Protein AF-A0A9W6YJ85-F1 (afdb_monomer)

Foldseek 3Di:
DDDPPPVVLVVVCVVAQPLRQLVVQVVDPPRNVVSLVSVLVNCVVVVPALVNLCVSNVLVVCVVCSVVDPCVVSSLVSNVVSCVVVVHDPDD

Secondary structure (DSSP, 8-state):
--PPPHHHHHHHHHHS-HHHHHHHHHTSTTTHHHHHHHHHHHHHHTT--HHHHHHHTTGGGSGGGGGG-THHHHHHHHHHHHHHHHT-----

Organism: NCBI:txid1490495

Sequence (92 aa):
MNLPETSMISNLVKMIPADRMMELAKKIPGSSKTIENLQYQYWLRMDKTPDEVKTLLWLDNLGAKMLDSPNLNIWIRFKRMYNQKHGIPNTA

Radius of gyration: 13.44 Å; Cα contacts (8 Å, |Δi|>4): 54; chains: 1; bounding box: 40×31×32 Å

Mean predicted aligned error: 7.34 Å

pLDDT: mean 81.35, std 14.95, range [33.16, 96.75]

Nearest PDB structures (foldseek):
  7xvi-assembly1_A  TM=7.902E-01  e=4.696E-03  Phytophthora infestans
  5zc3-assembly1_B  TM=8.085E-01  e=9.126E-03  Phytophthora capsici
  7xvk-assembly1_B  TM=7.379E-01  e=3.978E-03  Phytophthora sojae
  5zc3-assembly1_A  TM=7.454E-01  e=3.849E-02  Phytophthora capsici
  3gw4-assembly1_A  TM=3.857E-01  e=1.259E+00  Deinococcus radiodurans R1 = ATCC 13939 = DSM 20539

Solvent-accessible surface area (backbone atoms only — not comparable to full-atom values): 5451 Å² total; per-residue (Å²): 132,85,73,75,56,67,67,59,53,50,49,51,58,70,74,34,57,60,54,57,48,54,59,56,29,66,74,39,86,90,38,38,69,57,51,52,50,52,51,49,52,49,40,60,74,70,65,57,48,60,66,58,51,32,54,53,49,49,42,73,80,40,59,82,57,29,80,77,37,78,55,44,62,55,45,54,53,45,38,53,53,50,26,61,76,70,73,44,80,89,75,133

Structure (mmCIF, N/CA/C/O backbone):
data_AF-A0A9W6YJ85-F1
#
_entry.id   AF-A0A9W6YJ85-F1
#
loop_
_atom_site.group_PDB
_atom_site.id
_atom_site.type_symbol
_atom_site.label_atom_id
_atom_site.label_alt_id
_atom_site.label_comp_id
_atom_site.label_asym_id
_atom_site.label_entity_id
_atom_site.label_seq_id
_atom_site.pdbx_PDB_ins_code
_atom_site.Cartn_x
_atom_site.Cartn_y
_atom_site.Cartn_z
_atom_site.occupancy
_atom_site.B_iso_or_equiv
_atom_site.auth_seq_id
_atom_site.auth_comp_id
_atom_site.auth_asym_id
_atom_site.auth_atom_id
_atom_site.pdbx_PDB_model_num
ATOM 1 N N . MET A 1 1 ? -22.725 -4.108 9.803 1.00 33.16 1 MET A N 1
ATOM 2 C CA . MET A 1 1 ? -21.810 -2.945 9.794 1.00 33.16 1 MET A CA 1
ATOM 3 C C . MET A 1 1 ? -22.056 -2.174 8.512 1.00 33.16 1 MET A C 1
ATOM 5 O O . MET A 1 1 ? -21.732 -2.692 7.451 1.00 33.16 1 MET A O 1
ATOM 9 N N . ASN A 1 2 ? -22.658 -0.989 8.598 1.00 37.00 2 ASN A N 1
ATOM 10 C CA . ASN A 1 2 ? -22.749 -0.088 7.451 1.00 37.00 2 ASN A CA 1
ATOM 11 C C . ASN A 1 2 ? -21.371 0.548 7.262 1.00 37.00 2 ASN A C 1
ATOM 13 O O . ASN A 1 2 ? -20.864 1.210 8.166 1.00 37.00 2 ASN A O 1
ATOM 17 N N . LEU A 1 3 ? -20.734 0.258 6.128 1.00 39.50 3 LEU A N 1
ATOM 18 C CA . LEU A 1 3 ? -19.509 0.939 5.717 1.00 39.50 3 LEU A CA 1
ATOM 19 C C . LEU A 1 3 ? -19.805 2.450 5.650 1.00 39.50 3 LEU A C 1
ATOM 21 O O . LEU A 1 3 ? -20.886 2.804 5.175 1.00 39.50 3 LEU A O 1
ATOM 25 N N . PRO A 1 4 ? -18.894 3.330 6.108 1.00 49.28 4 PRO A N 1
ATOM 26 C CA . PRO A 1 4 ? -19.068 4.766 5.928 1.00 49.28 4 PRO A CA 1
ATOM 27 C C . PRO A 1 4 ? -19.301 5.059 4.444 1.00 49.28 4 PRO A C 1
ATOM 29 O O . PRO A 1 4 ? -18.716 4.386 3.586 1.00 49.28 4 PRO A O 1
ATOM 32 N N . GLU A 1 5 ? -20.193 6.010 4.152 1.00 59.38 5 GLU A N 1
ATOM 33 C CA . GLU A 1 5 ? -20.580 6.352 2.784 1.00 59.38 5 GLU A CA 1
ATOM 34 C C . GLU A 1 5 ? -19.335 6.489 1.900 1.00 59.38 5 GLU A C 1
ATOM 36 O O . GLU A 1 5 ? -18.314 7.059 2.298 1.00 59.38 5 GLU A O 1
ATOM 41 N N . THR A 1 6 ? -19.398 5.929 0.694 1.00 54.03 6 THR A N 1
ATOM 42 C CA . THR A 1 6 ? -18.285 5.905 -0.269 1.00 54.03 6 THR A CA 1
ATOM 43 C C . THR A 1 6 ? -17.701 7.294 -0.536 1.00 54.03 6 THR A C 1
ATOM 45 O O . THR A 1 6 ? -16.516 7.401 -0.849 1.00 54.03 6 THR A O 1
ATOM 48 N N . SER A 1 7 ? -18.498 8.349 -0.349 1.00 55.91 7 SER A N 1
ATOM 49 C CA . SER A 1 7 ? -18.103 9.759 -0.381 1.00 55.91 7 SER A CA 1
ATOM 50 C C . SER A 1 7 ? -17.060 10.110 0.690 1.00 55.91 7 SER A C 1
ATOM 52 O O . SER A 1 7 ? -16.042 10.721 0.373 1.00 55.91 7 SER A O 1
ATOM 54 N N . MET A 1 8 ? -17.248 9.670 1.936 1.00 56.47 8 MET A N 1
ATOM 55 C CA . MET A 1 8 ? -16.334 9.928 3.052 1.00 56.47 8 MET A CA 1
ATOM 56 C C . MET A 1 8 ? -15.032 9.138 2.900 1.00 56.47 8 MET A C 1
ATOM 58 O O . MET A 1 8 ? -13.953 9.691 3.097 1.00 56.47 8 MET A O 1
ATOM 62 N N . ILE A 1 9 ? -15.113 7.873 2.467 1.00 54.44 9 ILE A N 1
ATOM 63 C CA . ILE A 1 9 ? -13.925 7.059 2.157 1.00 54.44 9 ILE A CA 1
ATOM 64 C C . ILE A 1 9 ? -13.155 7.671 0.979 1.00 54.44 9 ILE A C 1
ATOM 66 O O . ILE A 1 9 ? -11.942 7.834 1.067 1.00 54.44 9 ILE A O 1
ATOM 70 N N . SER A 1 10 ? -13.839 8.064 -0.102 1.00 53.34 10 SER A N 1
ATOM 71 C CA . SER A 1 10 ? -13.188 8.698 -1.253 1.00 53.34 10 SER A CA 1
ATOM 72 C C . SER A 1 10 ? -12.527 10.020 -0.869 1.00 53.34 10 SER A C 1
ATOM 74 O O . SER A 1 10 ? -11.394 10.259 -1.273 1.00 53.34 10 SER A O 1
ATOM 76 N N . ASN A 1 11 ? -13.180 10.852 -0.054 1.00 62.69 11 ASN A N 1
ATOM 77 C CA . ASN A 1 11 ? -12.602 12.110 0.413 1.00 62.69 11 ASN A CA 1
ATOM 78 C C . ASN A 1 11 ? -11.398 11.883 1.337 1.00 62.69 11 ASN A C 1
ATOM 80 O O . ASN A 1 11 ? -10.372 12.523 1.139 1.00 62.69 11 ASN A O 1
ATOM 84 N N . LEU A 1 12 ? -11.458 10.933 2.276 1.00 60.81 12 LEU A N 1
ATOM 85 C CA . LEU A 1 12 ? -10.318 10.603 3.143 1.00 60.81 12 LEU A CA 1
ATOM 86 C C . LEU A 1 12 ? -9.122 10.065 2.346 1.00 60.81 12 LEU A C 1
ATOM 88 O O . LEU A 1 12 ? -7.993 10.481 2.592 1.00 60.81 12 LEU A O 1
ATOM 92 N N . VAL A 1 13 ? -9.367 9.196 1.360 1.00 58.09 13 VAL A N 1
ATOM 93 C CA . VAL A 1 13 ? -8.313 8.654 0.484 1.00 58.09 13 VAL A CA 1
ATOM 94 C C . VAL A 1 13 ? -7.778 9.711 -0.496 1.00 58.09 13 VAL A C 1
ATOM 96 O O . VAL A 1 13 ? -6.623 9.637 -0.900 1.00 58.09 13 VAL A O 1
ATOM 99 N N . LYS A 1 14 ? -8.578 10.721 -0.864 1.00 62.62 14 LYS A N 1
ATOM 100 C CA . LYS A 1 14 ? -8.121 11.883 -1.651 1.00 62.62 14 LYS A CA 1
ATOM 101 C C . LYS A 1 14 ? -7.316 12.886 -0.820 1.00 62.62 14 LYS A C 1
ATOM 103 O O . LYS A 1 14 ? -6.415 13.518 -1.356 1.00 62.62 14 LYS A O 1
ATOM 108 N N . MET A 1 15 ? -7.655 13.065 0.458 1.00 63.38 15 MET A N 1
ATOM 109 C CA . MET A 1 15 ? -7.027 14.061 1.337 1.00 63.38 15 MET A CA 1
ATOM 110 C C . MET A 1 15 ? -5.733 13.562 1.986 1.00 63.38 15 MET A C 1
ATOM 112 O O . MET A 1 15 ? -4.900 14.376 2.381 1.00 63.38 15 MET A O 1
ATOM 116 N N . ILE A 1 16 ? -5.558 12.245 2.117 1.00 67.81 16 ILE A N 1
ATOM 117 C CA . ILE A 1 16 ? -4.398 11.647 2.779 1.00 67.81 16 ILE A CA 1
ATOM 118 C C . ILE A 1 16 ? -3.728 10.663 1.811 1.00 67.81 16 ILE A C 1
ATOM 120 O O . ILE A 1 16 ? -4.347 9.658 1.457 1.00 67.81 16 ILE A O 1
ATOM 124 N N . PRO A 1 17 ? -2.466 10.916 1.410 1.00 74.44 17 PRO A N 1
ATOM 125 C CA . PRO A 1 17 ? -1.655 9.951 0.676 1.00 74.44 17 PRO A CA 1
ATOM 126 C C . PRO A 1 17 ? -1.671 8.569 1.339 1.00 74.44 17 PRO A C 1
ATOM 128 O O . PRO A 1 17 ? -1.715 8.444 2.566 1.00 74.44 17 PRO A O 1
ATOM 131 N N . ALA A 1 18 ? -1.689 7.519 0.523 1.00 72.56 18 ALA A N 1
ATOM 132 C CA . ALA A 1 18 ? -1.917 6.155 0.987 1.00 72.56 18 ALA A CA 1
ATOM 133 C C . ALA A 1 18 ? -0.892 5.676 2.025 1.00 72.56 18 ALA A C 1
ATOM 135 O O . ALA A 1 18 ? -1.264 5.013 2.996 1.00 72.56 18 ALA A O 1
ATOM 136 N N . ASP A 1 19 ? 0.371 6.035 1.818 1.00 71.00 19 ASP A N 1
ATOM 137 C CA . ASP A 1 19 ? 1.493 5.816 2.728 1.00 71.00 19 ASP A CA 1
ATOM 138 C C . ASP A 1 19 ? 1.245 6.469 4.098 1.00 71.00 19 ASP A C 1
ATOM 140 O O . ASP A 1 19 ? 1.398 5.828 5.140 1.00 71.00 19 ASP A O 1
ATOM 144 N N . ARG A 1 20 ? 0.746 7.709 4.109 1.00 76.00 20 ARG A N 1
ATOM 145 C CA . ARG A 1 20 ? 0.450 8.459 5.335 1.00 76.00 20 ARG A CA 1
ATOM 146 C C . ARG A 1 20 ? -0.792 7.946 6.067 1.00 76.00 20 ARG A C 1
ATOM 148 O O . ARG A 1 20 ? -0.847 8.004 7.296 1.00 76.00 20 ARG A O 1
ATOM 155 N N . MET A 1 21 ? -1.783 7.417 5.347 1.00 78.50 21 MET A N 1
ATOM 156 C CA . MET A 1 21 ? -3.003 6.857 5.946 1.00 78.50 21 MET A CA 1
ATOM 157 C C . MET A 1 21 ? -2.679 5.701 6.901 1.00 78.50 21 MET A C 1
ATOM 159 O O . MET A 1 21 ? -3.211 5.646 8.011 1.00 78.50 21 MET A O 1
ATOM 163 N N . MET A 1 22 ? -1.765 4.813 6.501 1.00 75.50 22 MET A N 1
ATOM 164 C CA . MET A 1 22 ? -1.371 3.667 7.317 1.00 75.50 22 MET A CA 1
ATOM 165 C C . MET A 1 22 ? -0.570 4.081 8.556 1.00 75.50 22 MET A C 1
ATOM 167 O O . MET A 1 22 ? -0.753 3.519 9.638 1.00 75.50 22 MET A O 1
ATOM 171 N N . GLU A 1 23 ? 0.299 5.085 8.432 1.00 80.44 23 GLU A N 1
ATOM 172 C CA . GLU A 1 23 ? 1.017 5.634 9.585 1.00 80.44 23 GLU A CA 1
ATOM 173 C C . GLU A 1 23 ? 0.070 6.226 10.629 1.00 80.44 23 GLU A C 1
ATOM 175 O O . GLU A 1 23 ? 0.250 6.010 11.828 1.00 80.44 23 GLU A O 1
ATOM 180 N N . LEU A 1 24 ? -0.962 6.947 10.184 1.00 78.25 24 LEU A N 1
ATOM 181 C CA . LEU A 1 24 ? -1.974 7.514 11.074 1.00 78.25 24 LEU A CA 1
ATOM 182 C C . LEU A 1 24 ? -2.841 6.421 11.712 1.00 78.25 24 LEU A C 1
ATOM 184 O O . LEU A 1 24 ? -3.101 6.473 12.912 1.00 78.25 24 LEU A O 1
ATOM 188 N N . ALA A 1 25 ? -3.219 5.393 10.949 1.00 76.12 25 ALA A N 1
ATOM 189 C CA . ALA A 1 25 ? -3.985 4.249 11.441 1.00 76.12 25 ALA A CA 1
ATOM 190 C C . ALA A 1 25 ? -3.269 3.500 12.576 1.00 76.12 25 ALA A C 1
ATOM 192 O O . ALA A 1 25 ? -3.886 3.128 13.573 1.00 76.12 25 ALA A O 1
ATOM 193 N N . LYS A 1 26 ? -1.945 3.323 12.469 1.00 78.62 26 LYS A N 1
ATOM 194 C CA . LYS A 1 26 ? -1.127 2.686 13.517 1.00 78.62 26 LYS A CA 1
ATOM 195 C C . LYS A 1 26 ? -1.153 3.442 14.848 1.00 78.62 26 LYS A C 1
ATOM 197 O O . LYS A 1 26 ? -0.962 2.820 15.889 1.00 78.62 26 LYS A O 1
ATOM 202 N N . LYS A 1 27 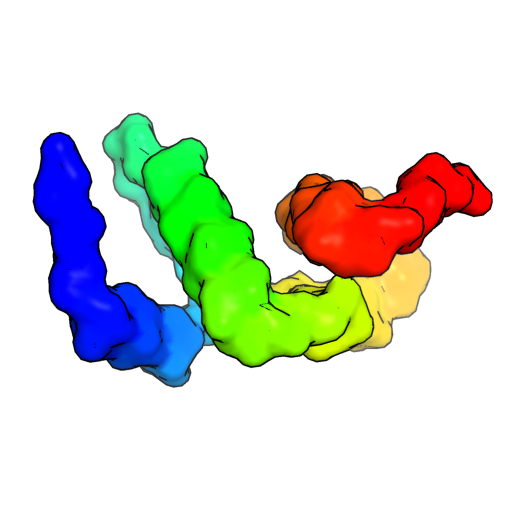? -1.410 4.754 14.831 1.00 81.50 27 LYS A N 1
ATOM 203 C CA . LYS A 1 27 ? -1.510 5.586 16.043 1.00 81.50 27 LYS A CA 1
ATOM 204 C C . LYS A 1 27 ? -2.856 5.453 16.757 1.00 81.50 27 LYS A C 1
ATOM 206 O O . LYS A 1 27 ? -2.982 5.925 17.881 1.00 81.50 27 LYS A O 1
ATOM 211 N N . ILE A 1 28 ? -3.848 4.818 16.132 1.00 80.06 28 ILE A N 1
ATOM 212 C CA . ILE A 1 28 ? -5.175 4.599 16.708 1.00 80.06 28 ILE A CA 1
ATOM 213 C C . ILE A 1 28 ? -5.300 3.107 17.076 1.00 80.06 28 ILE A C 1
ATOM 215 O O . ILE A 1 28 ? -5.442 2.265 16.175 1.00 80.06 28 ILE A O 1
ATOM 219 N N . PRO A 1 29 ? -5.265 2.751 18.376 1.00 81.38 29 PRO A N 1
ATOM 220 C CA . PRO A 1 29 ? -5.340 1.364 18.829 1.00 81.38 29 PRO A CA 1
ATOM 221 C C . PRO A 1 29 ? -6.548 0.621 18.246 1.00 81.38 29 PRO A C 1
ATOM 223 O O . PRO A 1 29 ? -7.663 1.134 18.223 1.00 81.38 29 PRO A O 1
ATOM 226 N N . GLY A 1 30 ? -6.323 -0.592 17.738 1.00 83.38 30 GLY A N 1
ATOM 227 C CA . GLY A 1 30 ? -7.377 -1.451 17.182 1.00 83.38 30 GLY A CA 1
ATOM 228 C C . GLY A 1 30 ? -7.893 -1.072 15.785 1.00 83.38 30 GLY A C 1
ATOM 229 O O . GLY A 1 30 ? -8.633 -1.853 15.191 1.00 83.38 30 GLY A O 1
ATOM 230 N N . SER A 1 31 ? -7.491 0.068 15.212 1.00 78.06 31 SER A N 1
ATOM 231 C CA . SER A 1 31 ? -8.031 0.537 13.922 1.00 78.06 31 SER A CA 1
ATOM 232 C C . SER A 1 31 ? -7.226 0.102 12.691 1.00 78.06 31 SER A C 1
ATOM 234 O O . SER A 1 31 ? -7.782 0.027 11.596 1.00 78.06 31 SER A O 1
ATOM 236 N N . SER A 1 32 ? -5.938 -0.221 12.866 1.00 79.50 32 SER A N 1
ATOM 237 C CA . SER A 1 32 ? -4.988 -0.466 11.768 1.00 79.50 32 SER A CA 1
ATOM 238 C C . SER A 1 32 ? -5.492 -1.503 10.758 1.00 79.50 32 SER A C 1
ATOM 240 O O . SER A 1 32 ? -5.588 -1.219 9.567 1.00 79.50 32 SER A O 1
ATOM 242 N N . LYS A 1 33 ? -5.949 -2.669 11.236 1.00 82.69 33 LYS A N 1
ATOM 243 C CA . LYS A 1 33 ? -6.466 -3.746 10.375 1.00 82.69 33 LYS A CA 1
ATOM 244 C C . LYS A 1 33 ? -7.751 -3.354 9.639 1.00 82.69 33 LYS A C 1
ATOM 246 O O . LYS A 1 33 ? -7.953 -3.746 8.491 1.00 82.69 33 LYS A O 1
ATOM 251 N N . THR A 1 34 ? -8.626 -2.590 10.291 1.00 84.19 34 THR A N 1
ATOM 252 C CA . THR A 1 34 ? -9.866 -2.094 9.680 1.00 84.19 34 THR A CA 1
ATOM 253 C C . THR A 1 34 ? -9.552 -1.104 8.565 1.00 84.19 34 THR A C 1
ATOM 255 O O . THR A 1 34 ? -10.099 -1.230 7.473 1.00 84.19 34 THR A O 1
ATOM 258 N N . ILE A 1 35 ? -8.636 -0.165 8.810 1.00 82.69 35 ILE A N 1
ATOM 259 C CA . ILE A 1 35 ? -8.229 0.841 7.825 1.00 82.69 35 ILE A CA 1
ATOM 260 C C . ILE A 1 35 ? -7.507 0.183 6.643 1.00 82.69 35 ILE A C 1
ATOM 262 O O . ILE A 1 35 ? -7.852 0.472 5.501 1.00 82.69 35 ILE A O 1
ATOM 266 N N . GLU A 1 36 ? -6.597 -0.761 6.896 1.00 83.44 36 GLU A N 1
ATOM 267 C CA . GLU A 1 36 ? -5.912 -1.534 5.849 1.00 83.44 36 GLU A CA 1
ATOM 268 C C . GLU A 1 36 ? -6.916 -2.253 4.933 1.00 83.44 36 GLU A C 1
ATOM 270 O O . GLU A 1 36 ? -6.861 -2.135 3.709 1.00 83.44 36 GLU A O 1
ATOM 275 N N . ASN A 1 37 ? -7.901 -2.939 5.522 1.00 86.12 37 ASN A N 1
ATOM 276 C CA . ASN A 1 37 ? -8.939 -3.626 4.759 1.00 86.12 37 ASN A CA 1
ATOM 277 C C . ASN A 1 37 ? -9.788 -2.651 3.930 1.00 86.12 37 ASN A C 1
ATOM 279 O O . ASN A 1 37 ? -10.073 -2.935 2.767 1.00 86.12 37 ASN A O 1
ATOM 283 N N . LEU A 1 38 ? -10.191 -1.510 4.500 1.00 84.75 38 LEU A N 1
ATOM 284 C CA . LEU A 1 38 ? -10.947 -0.486 3.771 1.00 84.75 38 LEU A CA 1
ATOM 285 C C . LEU A 1 38 ? -10.146 0.073 2.592 1.00 84.75 38 LEU A C 1
ATOM 287 O O . LEU A 1 38 ? -10.706 0.265 1.513 1.00 84.75 38 LEU A O 1
ATOM 291 N N . GLN A 1 39 ? -8.843 0.280 2.778 1.00 86.69 39 GLN A N 1
ATOM 292 C CA . GLN A 1 39 ? -7.954 0.792 1.744 1.00 86.69 39 GLN A CA 1
ATOM 293 C C . GLN A 1 39 ? -7.816 -0.195 0.573 1.00 86.69 39 GLN A C 1
ATOM 295 O O . GLN A 1 39 ? -7.993 0.205 -0.578 1.00 86.69 39 GLN A O 1
ATOM 300 N N . TYR A 1 40 ? -7.637 -1.495 0.845 1.00 91.44 40 TYR A N 1
ATOM 301 C CA . TYR A 1 40 ? -7.649 -2.520 -0.209 1.00 91.44 40 TYR A CA 1
ATOM 302 C C . TYR A 1 40 ? -8.974 -2.565 -0.966 1.00 91.44 40 TYR A C 1
ATOM 304 O O . TYR A 1 40 ? -8.983 -2.599 -2.195 1.00 91.44 40 TYR A O 1
ATOM 312 N N . GLN A 1 41 ? -10.099 -2.554 -0.246 1.00 89.31 41 GLN A N 1
ATOM 313 C CA . GLN A 1 41 ? -11.423 -2.586 -0.870 1.00 89.31 41 GLN A CA 1
ATOM 314 C C . GLN A 1 41 ? -11.659 -1.360 -1.750 1.00 89.31 41 GLN A C 1
ATOM 316 O O . GLN A 1 41 ? -12.236 -1.482 -2.827 1.00 89.31 41 GLN A O 1
ATOM 321 N N . TYR A 1 42 ? -11.189 -0.189 -1.323 1.00 85.38 42 TYR A N 1
ATOM 322 C CA . TYR A 1 42 ? -11.257 1.019 -2.131 1.00 85.38 42 TYR A CA 1
ATOM 323 C C . TYR A 1 42 ? -10.448 0.878 -3.425 1.00 85.38 42 TYR A C 1
ATOM 325 O O . TYR A 1 42 ? -11.006 1.070 -4.504 1.00 85.38 42 TYR A O 1
ATOM 333 N N . TRP A 1 43 ? -9.173 0.488 -3.347 1.00 91.56 43 TRP A N 1
ATOM 334 C CA . TRP A 1 43 ? -8.341 0.308 -4.541 1.00 91.56 43 TRP A CA 1
ATOM 335 C C . TRP A 1 43 ? -8.916 -0.731 -5.506 1.00 91.56 43 TRP A C 1
ATOM 337 O O . TRP A 1 43 ? -8.944 -0.482 -6.707 1.00 91.56 43 TRP A O 1
ATOM 347 N N . LEU A 1 44 ? -9.453 -1.843 -4.993 1.00 92.88 44 LEU A N 1
ATOM 348 C CA . LEU A 1 44 ? -10.110 -2.862 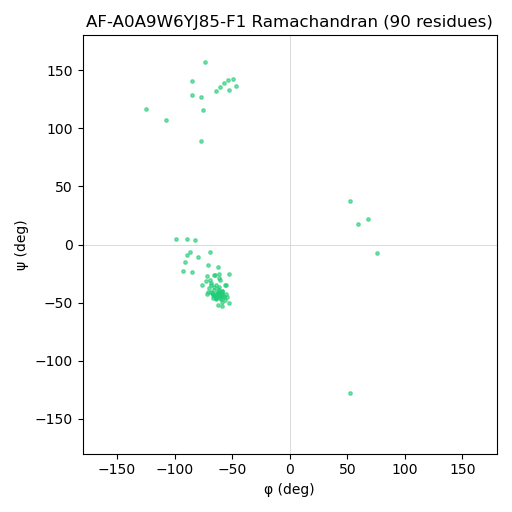-5.817 1.00 92.88 44 LEU A CA 1
ATOM 349 C C . LEU A 1 44 ? -11.398 -2.355 -6.474 1.00 92.88 44 LEU A C 1
ATOM 351 O O . LEU A 1 44 ? -11.667 -2.710 -7.618 1.00 92.88 44 LEU A O 1
ATOM 355 N N . ARG A 1 45 ? -12.211 -1.550 -5.777 1.00 88.75 45 ARG A N 1
ATOM 356 C CA . ARG A 1 45 ? -13.438 -0.956 -6.345 1.00 88.75 45 ARG A CA 1
ATOM 357 C C . ARG A 1 45 ? -13.136 0.077 -7.422 1.00 88.75 45 ARG A C 1
ATOM 359 O O . ARG A 1 45 ? -13.883 0.168 -8.385 1.00 88.75 45 ARG A O 1
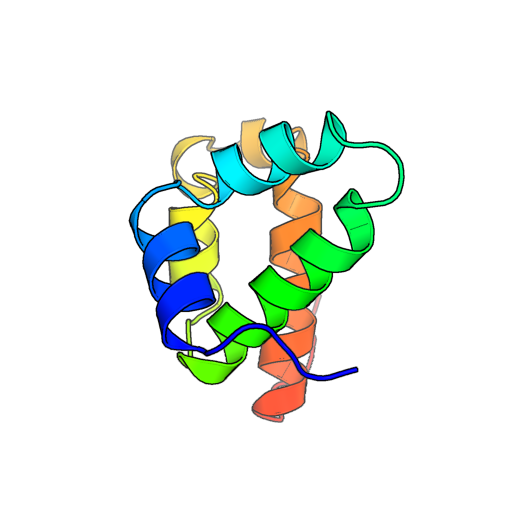ATOM 366 N N . MET A 1 46 ? -12.051 0.826 -7.252 1.00 86.94 46 MET A N 1
ATOM 367 C CA . MET A 1 46 ? -11.570 1.808 -8.227 1.00 86.94 46 MET A CA 1
ATOM 368 C C . MET A 1 46 ? -10.743 1.181 -9.356 1.00 86.94 46 MET A C 1
ATOM 370 O O . MET A 1 46 ? -10.200 1.919 -10.171 1.00 86.94 46 MET A O 1
ATOM 374 N N . ASP A 1 47 ? -10.623 -0.150 -9.368 1.00 89.31 47 ASP A N 1
ATOM 375 C CA . ASP A 1 47 ? -9.853 -0.929 -10.340 1.00 89.31 47 ASP A CA 1
ATOM 376 C C . ASP A 1 47 ? -8.400 -0.460 -10.495 1.00 89.31 47 ASP A C 1
ATOM 378 O O . ASP A 1 47 ? -7.831 -0.458 -11.582 1.00 89.31 47 ASP A O 1
ATOM 382 N N . LYS A 1 48 ? -7.783 -0.046 -9.379 1.00 92.31 48 LYS A N 1
ATOM 383 C CA . LYS A 1 48 ? -6.371 0.334 -9.369 1.00 92.31 48 LYS A CA 1
ATOM 384 C C . LYS A 1 48 ? -5.496 -0.861 -9.711 1.00 92.31 48 LYS A C 1
ATOM 386 O O . LYS A 1 48 ? -5.629 -1.929 -9.116 1.00 92.31 48 LYS A O 1
ATOM 391 N N . THR A 1 49 ? -4.557 -0.656 -10.619 1.00 96.12 49 THR A N 1
ATOM 392 C CA . THR A 1 49 ? -3.554 -1.660 -10.968 1.00 96.12 49 THR A CA 1
ATOM 393 C C . THR A 1 49 ? -2.511 -1.801 -9.854 1.00 96.12 49 THR A C 1
ATOM 395 O O . THR A 1 49 ? -2.300 -0.871 -9.062 1.00 96.12 49 THR A O 1
ATOM 398 N N . PRO A 1 50 ? -1.807 -2.945 -9.769 1.00 96.19 50 PRO A N 1
ATOM 399 C CA . PRO A 1 50 ? -0.691 -3.090 -8.844 1.00 96.19 50 PRO A CA 1
ATOM 400 C C . PRO A 1 50 ? 0.383 -2.009 -9.012 1.00 96.19 50 PRO A C 1
ATOM 402 O O . PRO A 1 50 ? 0.947 -1.583 -8.008 1.00 96.19 50 PRO A O 1
ATOM 405 N N . ASP A 1 51 ? 0.645 -1.540 -10.232 1.00 95.19 51 ASP A N 1
ATOM 406 C CA . ASP A 1 51 ? 1.651 -0.502 -10.486 1.00 95.19 51 ASP A CA 1
ATOM 407 C C . ASP A 1 51 ? 1.188 0.870 -9.981 1.00 95.19 51 ASP A C 1
ATOM 409 O O . ASP A 1 51 ? 1.933 1.543 -9.273 1.00 95.19 51 ASP A O 1
ATOM 413 N N . GLU A 1 52 ? -0.080 1.242 -10.195 1.00 93.12 52 GLU A N 1
ATOM 414 C CA . GLU A 1 52 ? -0.637 2.464 -9.596 1.00 93.12 52 GLU A CA 1
ATOM 415 C C . GLU A 1 52 ? -0.556 2.441 -8.063 1.00 93.12 52 GLU A C 1
ATOM 417 O O . GLU A 1 52 ? -0.194 3.441 -7.442 1.00 93.12 52 GLU A O 1
ATOM 422 N N . VAL A 1 53 ? -0.869 1.305 -7.427 1.00 93.12 53 VAL A N 1
ATOM 423 C CA . VAL A 1 53 ? -0.763 1.181 -5.964 1.00 93.12 53 VAL A CA 1
ATOM 424 C C . VAL A 1 53 ? 0.694 1.211 -5.499 1.00 93.12 53 VAL A C 1
ATOM 426 O O . VAL A 1 53 ? 0.977 1.765 -4.438 1.00 93.12 53 VAL A O 1
ATOM 429 N N . LYS A 1 54 ? 1.635 0.686 -6.291 1.00 92.12 54 LYS A N 1
ATOM 430 C CA . LYS A 1 54 ? 3.074 0.787 -6.010 1.00 92.12 54 LYS A CA 1
ATOM 431 C C . LYS A 1 54 ? 3.527 2.247 -5.949 1.00 92.12 54 LYS A C 1
ATOM 433 O O . LYS A 1 54 ? 4.210 2.636 -4.998 1.00 92.12 54 LYS A O 1
ATOM 438 N N . THR A 1 55 ? 3.059 3.059 -6.895 1.00 89.94 55 THR A N 1
ATOM 439 C CA . THR A 1 55 ? 3.313 4.502 -6.935 1.00 89.94 55 THR A CA 1
ATOM 440 C C . THR A 1 55 ? 2.634 5.232 -5.772 1.00 89.94 55 THR A C 1
ATOM 442 O O . THR A 1 55 ? 3.276 6.053 -5.119 1.00 89.94 55 THR A O 1
ATOM 445 N N . LEU A 1 56 ? 1.375 4.902 -5.445 1.00 89.19 56 LEU A N 1
ATOM 446 C CA . LEU A 1 56 ? 0.650 5.480 -4.297 1.00 89.19 56 LEU A CA 1
ATOM 447 C C . LEU A 1 56 ? 1.326 5.192 -2.949 1.00 89.19 56 LEU A C 1
ATOM 449 O O . LEU A 1 56 ? 1.216 5.987 -2.021 1.00 89.19 56 LEU A O 1
ATOM 453 N N . LEU A 1 57 ? 2.011 4.054 -2.842 1.00 88.88 57 LEU A N 1
ATOM 454 C CA . LEU A 1 57 ? 2.791 3.655 -1.670 1.00 88.88 57 LEU A CA 1
ATOM 455 C C . LEU A 1 57 ? 4.244 4.144 -1.716 1.00 88.88 57 LEU A C 1
ATOM 457 O O . LEU A 1 57 ? 5.040 3.789 -0.841 1.00 88.88 57 LEU A O 1
ATOM 461 N N . TRP A 1 58 ? 4.582 4.937 -2.737 1.00 87.12 58 TRP A N 1
ATOM 462 C CA . TRP A 1 58 ? 5.900 5.516 -2.977 1.00 87.12 58 TRP A CA 1
ATOM 463 C C . TRP A 1 58 ? 7.036 4.499 -3.146 1.00 87.12 58 TRP A C 1
ATOM 465 O O . TRP A 1 58 ? 8.212 4.850 -3.078 1.00 87.12 58 TRP A O 1
ATOM 475 N N . LEU A 1 59 ? 6.701 3.238 -3.425 1.00 90.19 59 LEU A N 1
ATOM 476 C CA . LEU A 1 59 ? 7.671 2.148 -3.520 1.00 90.19 59 LEU A CA 1
ATOM 477 C C . LEU A 1 59 ? 8.581 2.280 -4.749 1.00 90.19 59 LEU A C 1
ATOM 479 O O . LEU A 1 59 ? 9.747 1.897 -4.685 1.00 90.19 59 LEU A O 1
ATOM 483 N N . ASP A 1 60 ? 8.083 2.867 -5.840 1.00 86.94 60 ASP A N 1
ATOM 484 C CA . ASP A 1 60 ? 8.859 3.091 -7.069 1.00 86.94 60 ASP A CA 1
ATOM 485 C C . ASP A 1 60 ? 10.033 4.061 -6.872 1.00 86.94 60 ASP A C 1
ATOM 487 O O . ASP A 1 60 ? 11.053 3.940 -7.546 1.00 86.94 60 ASP A O 1
ATOM 491 N N . ASN A 1 61 ? 9.933 4.970 -5.898 1.00 84.94 61 ASN A N 1
ATOM 492 C CA . ASN A 1 61 ? 10.959 5.979 -5.622 1.00 84.94 61 ASN A CA 1
ATOM 493 C C . ASN A 1 61 ? 12.061 5.489 -4.668 1.00 84.94 61 ASN A C 1
ATOM 495 O O . ASN A 1 61 ? 13.037 6.202 -4.440 1.00 84.94 61 ASN A O 1
ATOM 499 N N . LEU A 1 62 ? 11.924 4.291 -4.088 1.00 85.88 62 LEU A N 1
ATOM 500 C CA . LEU A 1 62 ? 12.865 3.773 -3.087 1.00 85.88 62 LEU A CA 1
ATOM 501 C C . LEU A 1 62 ? 14.016 2.956 -3.692 1.00 85.88 62 LEU A C 1
ATOM 503 O O . LEU A 1 62 ? 15.012 2.703 -3.008 1.00 85.88 62 LEU A O 1
ATOM 507 N N . GLY A 1 63 ? 13.902 2.530 -4.954 1.00 86.31 63 GLY A N 1
ATOM 508 C CA . GLY A 1 63 ? 14.876 1.634 -5.580 1.00 86.31 63 GLY A CA 1
ATOM 509 C C . GLY A 1 63 ? 15.109 0.381 -4.727 1.00 86.31 63 GLY A C 1
ATOM 510 O O . GLY A 1 63 ? 14.159 -0.270 -4.297 1.00 86.31 63 GLY A O 1
ATOM 511 N N . ALA A 1 64 ? 16.370 0.063 -4.418 1.00 89.88 64 ALA A N 1
ATOM 512 C CA . ALA A 1 64 ? 16.717 -1.088 -3.574 1.00 89.88 64 ALA A CA 1
ATOM 513 C C . ALA A 1 64 ? 16.149 -1.003 -2.141 1.00 89.88 64 ALA A C 1
ATOM 515 O O . ALA A 1 64 ? 15.814 -2.031 -1.556 1.00 89.88 64 ALA A O 1
ATOM 516 N N . LYS A 1 65 ? 15.952 0.209 -1.599 1.00 88.94 65 LYS A N 1
ATOM 517 C CA . LYS A 1 65 ? 15.376 0.421 -0.255 1.00 88.94 65 LYS A CA 1
ATOM 518 C C . LYS A 1 65 ? 13.893 0.056 -0.177 1.00 88.94 65 LYS A C 1
ATOM 520 O O . LYS A 1 65 ? 13.306 0.074 0.901 1.00 88.94 65 LYS A O 1
ATOM 525 N N . MET A 1 66 ? 13.268 -0.279 -1.309 1.00 89.88 66 MET A N 1
ATOM 526 C CA . MET A 1 66 ? 11.903 -0.798 -1.343 1.00 89.88 66 MET A CA 1
ATOM 527 C C . MET A 1 66 ? 11.756 -2.049 -0.466 1.00 89.88 66 MET A C 1
ATOM 529 O O . MET A 1 66 ? 10.715 -2.219 0.162 1.00 89.88 66 MET A O 1
ATOM 533 N N . LEU A 1 67 ? 12.794 -2.893 -0.401 1.00 89.31 67 LEU A N 1
ATOM 534 C CA . LEU A 1 67 ? 12.786 -4.142 0.367 1.00 89.31 67 LEU A CA 1
ATOM 535 C C . LEU A 1 67 ? 12.681 -3.918 1.882 1.00 89.31 67 LEU A C 1
ATOM 537 O O . LEU A 1 67 ? 12.123 -4.760 2.581 1.00 89.31 67 LEU A O 1
ATOM 541 N N . ASP A 1 68 ? 13.131 -2.761 2.365 1.00 91.50 68 ASP A N 1
ATOM 542 C CA . ASP A 1 68 ? 13.065 -2.380 3.779 1.00 91.50 68 ASP A CA 1
ATOM 543 C C . ASP A 1 68 ? 11.754 -1.656 4.129 1.00 91.50 68 ASP A C 1
ATOM 545 O O . ASP A 1 68 ? 11.462 -1.388 5.297 1.00 91.50 68 ASP A O 1
ATOM 549 N N . SER A 1 69 ? 10.949 -1.303 3.121 1.00 88.31 69 SER A N 1
ATOM 550 C CA . SER A 1 69 ? 9.737 -0.522 3.329 1.00 88.31 69 SER A CA 1
ATOM 551 C C . SER A 1 69 ? 8.610 -1.389 3.894 1.00 88.31 69 SER A C 1
ATOM 553 O O . SER A 1 69 ? 8.206 -2.368 3.258 1.00 88.31 69 SER A O 1
ATOM 555 N N . PRO A 1 70 ? 7.974 -1.001 5.016 1.00 85.75 70 PRO A N 1
ATOM 556 C CA . PRO A 1 70 ? 6.789 -1.701 5.513 1.00 85.75 70 PRO A CA 1
ATOM 557 C C . PRO A 1 70 ? 5.614 -1.643 4.521 1.00 85.75 70 PRO A C 1
ATOM 559 O O . PRO A 1 70 ? 4.714 -2.482 4.589 1.00 85.75 70 PRO A O 1
ATOM 562 N N . ASN A 1 71 ? 5.631 -0.694 3.575 1.00 88.19 71 ASN A N 1
ATOM 563 C CA . ASN A 1 71 ? 4.624 -0.586 2.521 1.00 88.19 71 ASN A CA 1
ATOM 564 C C . ASN A 1 71 ? 4.738 -1.710 1.477 1.00 88.19 71 ASN A C 1
ATOM 566 O O . ASN A 1 71 ? 3.764 -1.980 0.774 1.00 88.19 71 ASN A O 1
ATOM 570 N N . LEU A 1 72 ? 5.877 -2.412 1.396 1.00 92.31 72 LEU A N 1
ATOM 571 C CA . LEU A 1 72 ? 6.051 -3.531 0.471 1.00 92.31 72 LEU A CA 1
ATOM 572 C C . LEU A 1 72 ? 5.045 -4.655 0.752 1.00 92.31 72 LEU A C 1
ATOM 574 O O . LEU A 1 72 ? 4.407 -5.162 -0.169 1.00 92.31 72 LEU A O 1
ATOM 578 N N . ASN A 1 73 ? 4.830 -4.995 2.025 1.00 91.19 73 ASN A N 1
ATOM 579 C CA . ASN A 1 73 ? 3.862 -6.025 2.411 1.00 91.19 73 ASN A CA 1
ATOM 580 C C . ASN A 1 73 ? 2.420 -5.634 2.059 1.00 91.19 73 ASN A C 1
ATOM 582 O O . ASN A 1 73 ? 1.631 -6.492 1.657 1.00 91.19 73 ASN A O 1
ATOM 586 N N . ILE A 1 74 ? 2.093 -4.341 2.157 1.00 90.75 74 ILE A N 1
ATOM 587 C CA . ILE A 1 74 ? 0.784 -3.803 1.764 1.00 90.75 74 ILE A CA 1
ATOM 588 C C . ILE A 1 74 ? 0.583 -3.994 0.258 1.00 90.75 74 ILE A C 1
ATOM 590 O O . ILE A 1 74 ? -0.437 -4.522 -0.187 1.00 90.75 74 ILE A O 1
ATOM 594 N N . TRP A 1 75 ? 1.595 -3.639 -0.534 1.00 94.38 75 TRP A N 1
ATOM 595 C CA . TRP A 1 75 ? 1.563 -3.795 -1.983 1.00 94.38 75 TRP A CA 1
ATOM 596 C C . TRP A 1 75 ? 1.471 -5.260 -2.431 1.00 94.38 75 TRP A C 1
ATOM 598 O O . TRP A 1 75 ? 0.627 -5.586 -3.265 1.00 94.38 75 TRP A O 1
ATOM 608 N N . ILE A 1 76 ? 2.279 -6.161 -1.856 1.00 95.06 76 ILE A N 1
ATOM 609 C CA . ILE A 1 76 ? 2.240 -7.602 -2.171 1.00 95.06 76 ILE A CA 1
ATOM 610 C C . ILE A 1 76 ? 0.840 -8.160 -1.909 1.00 95.06 76 ILE A C 1
ATOM 612 O O . ILE A 1 76 ? 0.283 -8.890 -2.735 1.00 95.06 76 ILE A O 1
ATOM 616 N N . ARG A 1 77 ? 0.244 -7.805 -0.766 1.00 94.56 77 ARG A N 1
ATOM 617 C CA . ARG A 1 77 ? -1.104 -8.246 -0.409 1.00 94.56 77 ARG A CA 1
ATOM 618 C C . ARG A 1 77 ? -2.147 -7.709 -1.383 1.00 94.56 77 ARG A C 1
ATOM 620 O O . 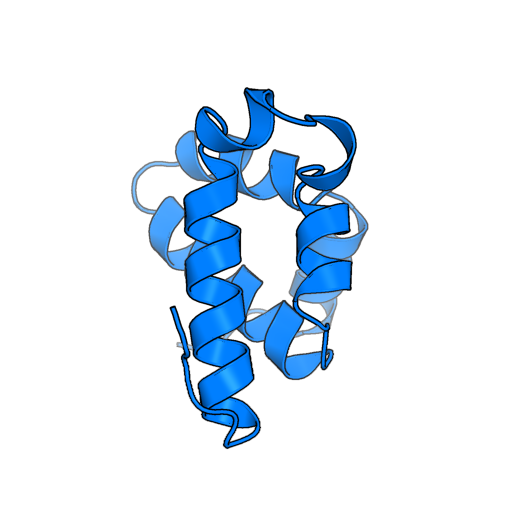ARG A 1 77 ? -2.973 -8.490 -1.854 1.00 94.56 77 ARG A O 1
ATOM 627 N N . PHE A 1 78 ? -2.073 -6.427 -1.736 1.00 95.19 78 PHE A N 1
ATOM 628 C CA . PHE A 1 78 ? -2.957 -5.838 -2.738 1.00 95.19 78 PHE A CA 1
ATOM 629 C C . PHE A 1 78 ? -2.832 -6.536 -4.098 1.00 95.19 78 PHE A C 1
ATOM 631 O O . PHE A 1 78 ? -3.844 -6.958 -4.654 1.00 95.19 78 PHE A O 1
ATOM 638 N N . LYS A 1 79 ? -1.606 -6.734 -4.603 1.00 96.25 79 LYS A N 1
ATOM 639 C CA . LYS A 1 79 ? -1.350 -7.416 -5.881 1.00 96.25 79 LYS A CA 1
ATOM 640 C C . LYS A 1 79 ? -1.980 -8.810 -5.907 1.00 96.25 79 LYS A C 1
ATOM 642 O O . LYS A 1 79 ? -2.627 -9.159 -6.887 1.00 96.25 79 LYS A O 1
ATOM 647 N N . ARG A 1 80 ? -1.878 -9.579 -4.816 1.00 96.50 80 ARG A N 1
ATOM 648 C CA . ARG A 1 80 ? -2.527 -10.900 -4.706 1.00 96.50 80 ARG A CA 1
ATOM 649 C C . ARG A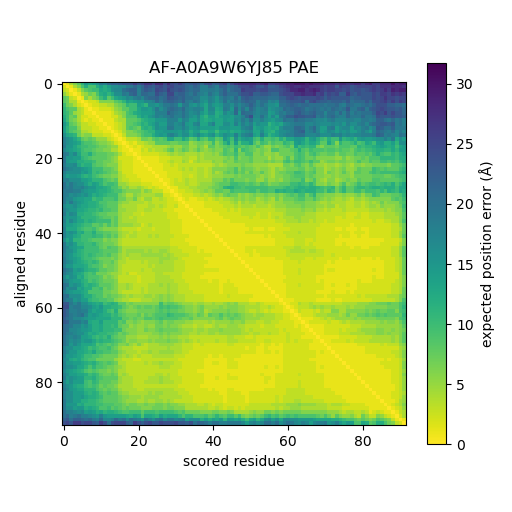 1 80 ? -4.052 -10.819 -4.790 1.00 96.50 80 ARG A C 1
ATOM 651 O O . ARG A 1 80 ? -4.661 -11.658 -5.449 1.00 96.50 80 ARG A O 1
ATOM 658 N N . MET A 1 81 ? -4.664 -9.831 -4.133 1.00 95.62 81 MET A N 1
ATOM 659 C CA . MET A 1 81 ? -6.117 -9.621 -4.181 1.00 95.62 81 MET A CA 1
ATOM 660 C C . MET A 1 81 ? -6.585 -9.175 -5.570 1.00 95.62 81 MET A C 1
ATOM 662 O O . MET A 1 81 ? -7.598 -9.670 -6.058 1.00 95.62 81 MET A O 1
ATOM 666 N N . TY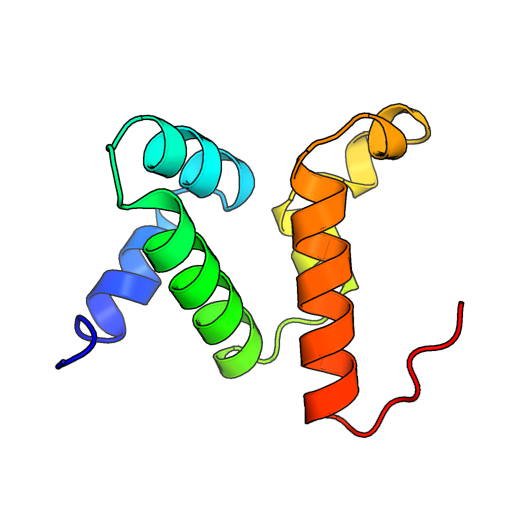R A 1 82 ? -5.836 -8.275 -6.211 1.00 96.75 82 TYR A N 1
ATOM 667 C CA . TYR A 1 82 ? -6.077 -7.854 -7.588 1.00 96.75 82 TYR A CA 1
ATOM 668 C C . TYR A 1 82 ? -6.009 -9.063 -8.527 1.00 96.75 82 TYR A C 1
ATOM 670 O O . TYR A 1 82 ? -6.976 -9.376 -9.213 1.00 96.75 82 TYR A O 1
ATOM 678 N N . ASN A 1 83 ? -4.918 -9.824 -8.471 1.00 96.38 83 ASN A N 1
ATOM 679 C CA . ASN A 1 83 ? -4.739 -11.016 -9.289 1.00 96.38 83 ASN A CA 1
ATOM 680 C C . ASN A 1 83 ? -5.895 -12.012 -9.124 1.00 96.38 83 ASN A C 1
ATOM 682 O O . ASN A 1 83 ? -6.460 -12.466 -10.114 1.00 96.38 83 ASN A O 1
ATOM 686 N N . GLN A 1 84 ? -6.322 -12.275 -7.885 1.00 96.12 84 GLN A N 1
ATOM 687 C CA . GLN A 1 84 ? -7.478 -13.129 -7.610 1.00 96.12 84 GLN A CA 1
ATOM 688 C C . GLN A 1 84 ? -8.776 -12.586 -8.232 1.00 96.12 84 GLN A C 1
ATOM 690 O O . GLN A 1 84 ? -9.524 -13.357 -8.828 1.00 96.12 84 GLN A O 1
ATOM 695 N N . LYS A 1 85 ? -9.045 -11.277 -8.117 1.00 95.06 85 LYS A N 1
ATOM 696 C CA . LYS A 1 85 ? -10.231 -10.629 -8.705 1.00 95.06 85 LYS A CA 1
ATOM 697 C C . LYS A 1 85 ? -10.258 -10.758 -10.233 1.00 95.06 85 LYS A C 1
ATOM 699 O O . LYS A 1 85 ? -11.331 -10.924 -10.803 1.00 95.06 85 LYS A O 1
ATOM 704 N N . HIS A 1 86 ? -9.094 -10.691 -10.878 1.00 95.25 86 HIS A N 1
ATOM 705 C CA . HIS A 1 86 ? -8.960 -10.698 -12.338 1.00 95.25 86 HIS A CA 1
ATOM 706 C C . HIS A 1 86 ? -8.606 -12.075 -12.929 1.00 95.25 86 HIS A C 1
ATOM 708 O O . HIS A 1 86 ? -8.387 -12.179 -14.132 1.00 95.25 86 HIS A O 1
ATOM 714 N N . GLY A 1 87 ? -8.541 -13.137 -12.115 1.00 95.56 87 GLY A N 1
ATOM 715 C CA . GLY A 1 87 ? -8.182 -14.481 -12.586 1.00 95.56 87 GLY A CA 1
ATOM 716 C C . GLY A 1 87 ? -6.725 -14.619 -13.047 1.00 95.56 87 GLY A C 1
ATOM 717 O O . GLY A 1 87 ? -6.403 -15.525 -13.811 1.00 95.56 87 GLY A O 1
ATOM 718 N N . ILE A 1 88 ? -5.840 -13.729 -12.593 1.00 95.50 88 ILE A N 1
ATOM 719 C CA . ILE A 1 88 ? -4.411 -13.748 -12.910 1.00 95.50 88 ILE A CA 1
ATOM 720 C C . ILE A 1 88 ? -3.711 -14.693 -11.919 1.00 95.50 88 ILE A C 1
ATOM 722 O O . ILE A 1 88 ? -3.879 -14.539 -10.705 1.00 95.50 88 ILE A O 1
ATOM 726 N N . PRO A 1 89 ? -2.909 -15.668 -12.379 1.00 91.56 89 PRO A N 1
ATOM 727 C CA . PRO A 1 89 ? -2.115 -16.503 -11.487 1.00 91.56 89 PRO A CA 1
ATOM 728 C C . PRO A 1 89 ? -1.118 -15.673 -10.669 1.00 91.56 89 PRO A C 1
ATOM 730 O O . PRO A 1 89 ? -0.420 -14.811 -11.196 1.00 91.56 89 PRO A O 1
ATOM 733 N N . ASN A 1 90 ? -1.010 -15.959 -9.371 1.00 80.38 90 ASN A N 1
ATOM 734 C CA . ASN A 1 90 ? 0.060 -15.405 -8.545 1.00 80.38 90 ASN A CA 1
ATOM 735 C C . ASN A 1 90 ? 1.352 -16.179 -8.832 1.00 80.38 90 ASN A C 1
ATOM 737 O O . ASN A 1 90 ? 1.617 -17.188 -8.183 1.00 80.38 90 ASN A O 1
ATOM 741 N N . THR A 1 91 ? 2.126 -15.741 -9.821 1.0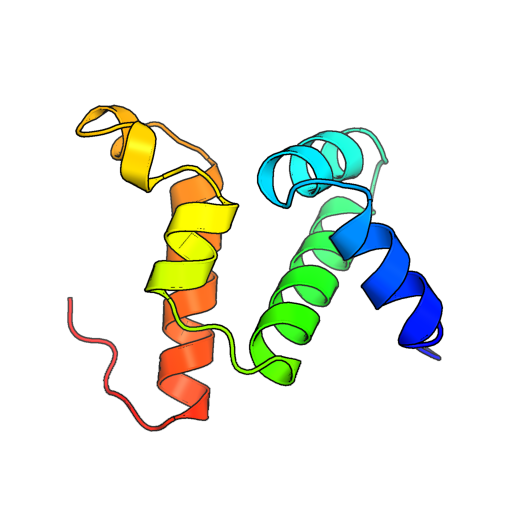0 69.75 91 THR A N 1
ATOM 742 C CA . THR A 1 91 ? 3.472 -16.268 -10.070 1.00 69.75 91 THR A CA 1
ATOM 743 C C . THR A 1 91 ? 4.489 -15.535 -9.197 1.00 69.75 91 THR A C 1
ATOM 745 O O . THR A 1 91 ? 4.350 -14.331 -8.967 1.00 69.75 91 THR A O 1
ATOM 748 N N . ALA A 1 92 ? 5.457 -16.289 -8.673 1.00 51.56 92 ALA A N 1
ATOM 749 C CA . ALA A 1 92 ? 6.584 -15.773 -7.898 1.00 51.56 92 ALA A CA 1
ATOM 750 C C . ALA A 1 92 ? 7.559 -14.980 -8.777 1.00 51.56 92 ALA A C 1
ATOM 752 O O . ALA A 1 92 ? 7.675 -15.331 -9.974 1.00 51.56 92 ALA A O 1
#

=== Feature glossary ===
Feature key, reading from the visual/contextual features back to the raw sequence:

Rendered structure images. Structure images are PyMOL renders from six orthogonal camera directions. Cartoon representation draws helices as coils and strands as arrows; sticks shows the backbone as bonds; surface shows the solvent-excluded envelope. Rainbow coloring maps sequence position to hue (blue→red, N→C); chain coloring assigns a distinct color per polypeptide.

Contact-map, Ramachandran, and PAE plots. Three diagnostic plots accompany the record. The Cα contact map visualizes the tertiary structure as a 2D adjacency matrix (8 Å cutoff, sequence-local contacts suppressed). The Ramachandran plot shows the distribution of backbone (φ, ψ) torsions, with points in the α and β basins reflecting secondary structure content. The PAE plot shows AlphaFold's inter-residue confidence as a color matrix.

InterPro / GO / CATH / organism. The annotation block draws on four external resources. InterPro: which protein families and domains the sequence belongs to. GO: standardized terms for what the protein does, what process it participates in, and where in the cell it acts. CATH: which structural fold it has in the CATH hierarchy. Organism: the species of origin.

Nearest PDB s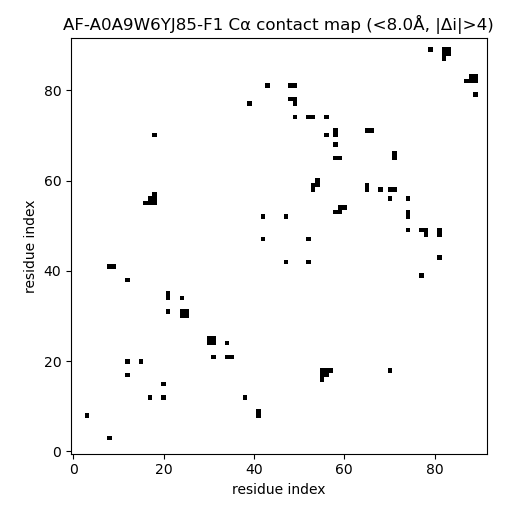tructures. Structural nearest neighbors (via Foldseek easy-search vs the PDB). Reported per hit: target PDB id, E-value, and alignment TM-score. A TM-score above ~0.5 is the conventional threshold for 'same fold'.

Predicted aligned error. Predicted aligned error is AlphaFold's pairwise confidence. Unlike pLDDT (per-residue), PAE is per-residue-pair and captures whether two parts of the structure are correctly placed relative to each other. Units are ångströms of expected positional error.

Solvent-accessible surface area. SASA measures how much of the protein is reachable by solvent. It is computed by rolling a water-sized probe over the atomic surface and summing the exposed area (Å²). Per-residue SASA distinguishes core (buried, low SASA) from surface (exposed, high SASA) residues; total SASA is a whole-molecule size measure.

B-factor. Crystallographic B-factors measure how much each atom's electron density is smeared out, in Å². They rise in mobile loops and surface residues and fall in the buried interior. In AlphaFold models this column is repurposed to hold pLDDT instead.

pLDDT. For AlphaFold models, the B-factor field carries pLDDT — the model's own estimate of local accuracy on a 0–100 scale. Regions with pLDDT<50 should be treated as essentially unmodeled; they often correspond to intrinsically disordered segments.

Backbone torsions (φ/ψ). φ (phi) and ψ (psi) are the two rotatable backbone dihedrals per residue: φ is the C(i-1)–N–Cα–C torsion, ψ is the N–Cα–C–N(i+1) torsion, both in degrees on (−180°, 180°]. α-helical residues cluster near (−60°, −45°); β-strand residues near (−120°, +130°). A Ramachandran plot is simply a scatter of (φ, ψ) for every residue.

Radius of gyration, Cα contacts, bounding box. Radius of gyration (Rg) is the root-mean-square distance of Cα atoms from their centroid — a single number for overall size and compactness. A globular domain of N residues has Rg ≈ 2.2·N^0.38 Å; an extended or disordered chain has a much larger Rg. The Cα contact count is the number of residue pairs whose Cα atoms are within 8 Å and are more than four positions apart in sequence — a standard proxy for tertiary packing density. The bounding box is the smallest axis-aligned box enclosing all Cα atoms.

Secondary structure (3-state, P-SEA). Three-state secondary structure (P-SEA) collapses the eight DSSP classes into helix (a), strand (b), and coil (c). P-SEA assigns these from Cα geometry alone — distances and angles — without requiring backbone oxygens, so it works on any Cα trace.

Secondary structure (8-state, DSSP). Secondary structure is the local, repeating backbone conformation. DSSP classifies it into eight states by reading the hydrogen-bond network: three helix types (H, G, I), two β types (E, B), two non-regular types (T, S), and unstructured coil (-).

Foldseek 3Di. The Foldseek 3Di string encodes local tertiary geometry as a 20-letter alphabet — one character per residue — derived from the relative positions of nearby Cα atoms. Unlike the amino-acid sequence, 3Di is a direct function of the 3D structure, so two proteins with the same fol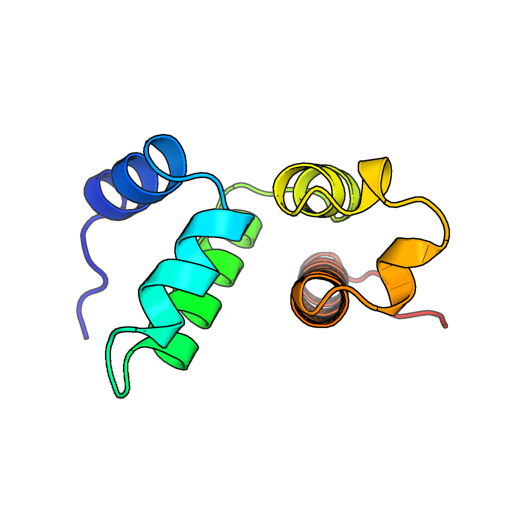d have similar 3Di strings even at low sequence identity.

mmCIF coordinates. Structure coordinates are given as an mmCIF _atom_site loop: one row per atom with element, residue name, chain id, sequence number, and x/y/z position in Å. Only the four main-chain atoms per residue are included here; side chains are omitted to keep the record compact.

Sequence. This is the polypeptide sequence — one letter per residue, N-terminus first. Length ranges from a few dozen residues for small domains to over a thousand for large multi-domain proteins.